Protein AF-A0A1Y4RW47-F1 (afdb_monomer)

Foldseek 3Di:
DLVLQLLVVLLVVLVVVLVVVVVVVVVVVDDDDPVNSVVVSLVSQLVQQLCCCVVVVRQHPSCVVSQKHKHFPPVCSVVCSVPVSVVSSVLVVVVVVQVVVCVVVVDGPCCVVRVIDMDGD

Solvent-accessible surface area (backbone atoms only — not comparable to full-atom values): 6619 Å² total; per-residue (Å²): 108,61,66,60,53,15,51,51,47,41,50,53,53,50,51,51,52,49,51,54,53,48,55,68,48,53,77,67,78,60,91,73,52,74,64,59,54,52,52,49,52,52,52,50,51,24,50,53,42,32,49,22,34,70,76,44,66,46,43,35,70,20,26,58,76,58,34,38,40,50,47,62,44,78,92,41,39,67,61,44,54,75,42,44,22,55,51,53,45,54,48,53,76,43,36,74,63,46,49,54,48,27,70,74,65,75,46,55,83,65,35,69,78,50,58,52,42,79,45,79,105

pLDDT: mean 84.73, std 7.58, range [57.41, 92.94]

Mean predicted aligned error: 5.53 Å

Structure (mmCIF, N/CA/C/O backbone):
data_AF-A0A1Y4RW47-F1
#
_entry.id   AF-A0A1Y4RW47-F1
#
loop_
_atom_site.group_PDB
_atom_site.id
_atom_site.type_symbol
_atom_site.label_atom_id
_atom_site.label_alt_id
_atom_site.label_comp_id
_atom_site.label_asym_id
_atom_site.label_entity_id
_atom_site.label_seq_id
_atom_site.pdbx_PDB_ins_code
_atom_site.Cartn_x
_atom_site.Cartn_y
_atom_site.Cartn_z
_atom_site.occupancy
_atom_site.B_iso_or_equiv
_atom_site.auth_seq_id
_atom_site.auth_comp_id
_atom_site.auth_asym_id
_atom_site.auth_atom_id
_atom_site.pdbx_PDB_model_num
ATOM 1 N N . MET A 1 1 ? -7.398 -8.579 11.014 1.00 80.50 1 MET A N 1
ATOM 2 C CA . MET A 1 1 ? -7.201 -9.591 9.945 1.00 80.50 1 MET A CA 1
ATOM 3 C C . MET A 1 1 ? -7.601 -9.051 8.578 1.00 80.50 1 MET A C 1
ATOM 5 O O . MET A 1 1 ? -6.734 -8.959 7.726 1.00 80.50 1 MET A O 1
ATOM 9 N N . LYS A 1 2 ? -8.848 -8.587 8.383 1.00 84.31 2 LYS A N 1
ATOM 10 C CA . LYS A 1 2 ? -9.315 -8.011 7.102 1.00 84.31 2 LYS A CA 1
ATOM 11 C C . LYS A 1 2 ? -8.378 -6.963 6.478 1.00 84.31 2 LYS A C 1
ATOM 13 O O . LYS A 1 2 ? -8.195 -6.976 5.275 1.00 84.31 2 LYS A O 1
ATOM 18 N N . ARG A 1 3 ? -7.735 -6.102 7.279 1.00 83.44 3 ARG A N 1
ATOM 19 C CA . ARG A 1 3 ? -6.760 -5.111 6.778 1.00 83.44 3 ARG A CA 1
ATOM 20 C C . ARG A 1 3 ? -5.475 -5.715 6.227 1.00 83.44 3 ARG A C 1
ATOM 22 O O . ARG A 1 3 ? -4.999 -5.245 5.204 1.00 83.44 3 ARG A O 1
ATOM 29 N N . ALA A 1 4 ? -4.931 -6.729 6.894 1.00 84.75 4 ALA A N 1
ATOM 30 C CA . ALA A 1 4 ? -3.759 -7.439 6.395 1.00 84.75 4 ALA A CA 1
ATOM 31 C C . ALA A 1 4 ? -4.101 -8.154 5.080 1.00 84.75 4 ALA A C 1
ATOM 33 O O . ALA A 1 4 ? -3.369 -8.020 4.110 1.00 84.75 4 ALA A O 1
ATOM 34 N N . ILE A 1 5 ? -5.274 -8.795 5.015 1.00 86.94 5 ILE A N 1
ATOM 35 C CA . ILE A 1 5 ? -5.793 -9.421 3.790 1.00 86.94 5 ILE A CA 1
ATOM 36 C C . ILE A 1 5 ? -5.978 -8.379 2.677 1.00 86.94 5 ILE A C 1
ATOM 38 O O . ILE A 1 5 ? -5.510 -8.589 1.569 1.00 86.94 5 ILE A O 1
ATOM 42 N N . ALA A 1 6 ? -6.592 -7.229 2.972 1.00 89.62 6 ALA A N 1
ATOM 43 C CA . ALA A 1 6 ? -6.744 -6.133 2.015 1.00 89.62 6 ALA A CA 1
ATOM 44 C C . ALA A 1 6 ? -5.392 -5.657 1.470 1.00 89.62 6 ALA A C 1
ATOM 46 O O . ALA A 1 6 ? -5.253 -5.446 0.272 1.00 89.62 6 ALA A O 1
ATOM 47 N N . CYS A 1 7 ? -4.399 -5.518 2.352 1.00 88.75 7 CYS A N 1
ATOM 48 C CA . CYS A 1 7 ? -3.044 -5.131 1.982 1.00 88.75 7 CYS A CA 1
ATOM 49 C C . CYS A 1 7 ? -2.385 -6.174 1.073 1.00 88.75 7 CYS A C 1
ATOM 51 O O . CYS A 1 7 ? -1.803 -5.793 0.071 1.00 88.75 7 CYS A O 1
ATOM 53 N N . LEU A 1 8 ? -2.520 -7.466 1.385 1.00 89.00 8 LEU A N 1
ATOM 54 C CA . LEU A 1 8 ? -2.000 -8.553 0.553 1.00 89.00 8 LEU A CA 1
ATOM 55 C C . LEU A 1 8 ? -2.668 -8.605 -0.825 1.00 89.00 8 LEU A C 1
ATOM 57 O O . LEU A 1 8 ? -1.979 -8.794 -1.820 1.00 89.00 8 LEU A O 1
ATOM 61 N N . ILE A 1 9 ? -3.987 -8.396 -0.891 1.00 92.00 9 ILE A N 1
ATOM 62 C CA . ILE A 1 9 ? -4.716 -8.317 -2.163 1.00 92.00 9 ILE A CA 1
ATOM 63 C C . ILE A 1 9 ? -4.198 -7.142 -2.998 1.00 92.00 9 ILE A C 1
ATOM 65 O O . ILE A 1 9 ? -3.890 -7.322 -4.171 1.00 92.00 9 ILE A O 1
ATOM 69 N N . ASP A 1 10 ? -4.078 -5.954 -2.396 1.00 91.12 10 ASP A N 1
ATOM 70 C CA . ASP A 1 10 ? -3.535 -4.780 -3.086 1.00 91.12 10 ASP A CA 1
ATOM 71 C C . ASP A 1 10 ? -2.111 -5.054 -3.601 1.00 91.12 10 ASP A C 1
ATOM 73 O O . ASP A 1 10 ? -1.824 -4.776 -4.761 1.00 91.12 10 ASP A O 1
ATOM 77 N N . SER A 1 11 ? -1.240 -5.646 -2.776 1.00 90.25 11 SER A N 1
ATOM 78 C CA . SER A 1 11 ? 0.127 -5.999 -3.176 1.00 90.25 11 SER A CA 1
ATOM 79 C C . SER A 1 11 ? 0.165 -7.007 -4.322 1.00 90.25 11 SER A C 1
ATOM 81 O O . SER A 1 11 ? 0.912 -6.811 -5.273 1.00 90.25 11 SER A O 1
ATOM 83 N N . ALA A 1 12 ? -0.673 -8.045 -4.286 1.00 91.44 12 ALA A N 1
ATOM 84 C CA . ALA A 1 12 ? -0.749 -9.028 -5.363 1.00 91.44 12 ALA A CA 1
ATOM 85 C C . ALA A 1 12 ? -1.204 -8.396 -6.689 1.00 91.44 12 ALA A C 1
ATOM 87 O O . ALA A 1 12 ? -0.653 -8.714 -7.743 1.00 91.44 12 ALA A O 1
ATOM 88 N N . ILE A 1 13 ? -2.175 -7.473 -6.646 1.00 92.25 13 ILE A N 1
ATOM 89 C CA . ILE A 1 13 ? -2.631 -6.721 -7.825 1.00 92.25 13 ILE A CA 1
ATOM 90 C C . ILE A 1 13 ? -1.489 -5.865 -8.380 1.00 92.25 13 ILE A C 1
ATOM 92 O O . ILE A 1 13 ? -1.203 -5.933 -9.574 1.00 92.25 13 ILE A O 1
ATOM 96 N N . ILE A 1 14 ? -0.820 -5.097 -7.516 1.00 92.94 14 ILE A N 1
ATOM 97 C CA . ILE A 1 14 ? 0.315 -4.244 -7.883 1.00 92.94 14 ILE A CA 1
ATOM 98 C C . ILE A 1 14 ? 1.417 -5.070 -8.547 1.00 92.94 14 ILE A C 1
ATOM 100 O O . ILE A 1 14 ? 1.840 -4.743 -9.653 1.00 92.94 14 ILE A O 1
ATOM 104 N N . GLU A 1 15 ? 1.850 -6.157 -7.908 1.00 91.12 15 GLU A N 1
ATOM 105 C CA . GLU A 1 15 ? 2.897 -7.023 -8.442 1.00 91.12 15 GLU A CA 1
ATOM 106 C C . GLU A 1 15 ? 2.506 -7.657 -9.775 1.00 91.12 15 GLU A C 1
ATOM 108 O O . GLU A 1 15 ? 3.339 -7.745 -10.673 1.00 91.12 15 GLU A O 1
ATOM 113 N N . THR A 1 16 ? 1.256 -8.103 -9.914 1.00 91.69 16 THR A N 1
ATOM 114 C CA . THR A 1 16 ? 0.771 -8.719 -11.156 1.00 91.69 16 THR A CA 1
ATOM 115 C C . THR A 1 16 ? 0.792 -7.708 -12.297 1.00 91.69 16 THR A C 1
ATOM 117 O O . THR A 1 16 ? 1.346 -7.993 -13.356 1.00 91.69 16 THR A O 1
ATOM 120 N N . ILE A 1 17 ? 0.258 -6.502 -12.074 1.00 91.56 17 ILE A N 1
ATOM 121 C CA . ILE A 1 17 ? 0.261 -5.425 -13.072 1.00 91.56 17 ILE A CA 1
ATOM 122 C C . ILE A 1 17 ? 1.697 -5.021 -13.419 1.00 91.56 17 ILE A C 1
ATOM 12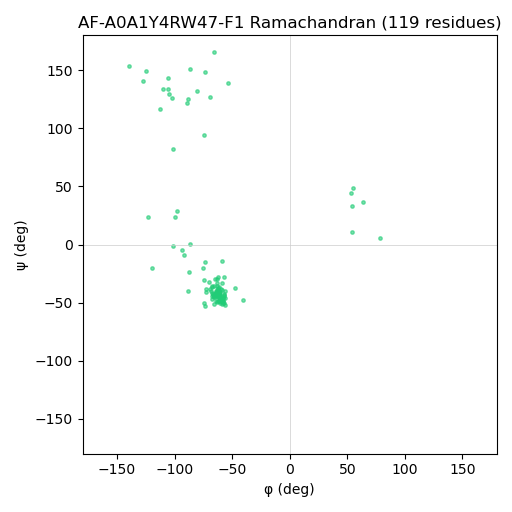4 O O . ILE A 1 17 ? 2.036 -4.908 -14.594 1.00 91.56 17 ILE A O 1
ATOM 128 N N . PHE A 1 18 ? 2.558 -4.850 -12.414 1.00 91.12 18 PHE A N 1
ATOM 129 C CA . PHE A 1 18 ? 3.956 -4.489 -12.624 1.00 91.12 18 PHE A CA 1
ATOM 130 C C . PHE A 1 18 ? 4.699 -5.550 -13.447 1.00 91.12 18 PHE A C 1
ATOM 132 O O . PHE A 1 18 ? 5.368 -5.209 -14.418 1.00 91.12 18 PHE A O 1
ATOM 139 N N . LYS A 1 19 ? 4.534 -6.839 -13.120 1.00 88.00 19 LYS A N 1
ATOM 140 C CA . LYS A 1 19 ? 5.129 -7.955 -13.875 1.00 88.00 19 LYS A CA 1
ATOM 141 C C . LYS A 1 19 ? 4.635 -7.993 -15.322 1.00 88.00 19 LYS A C 1
ATOM 143 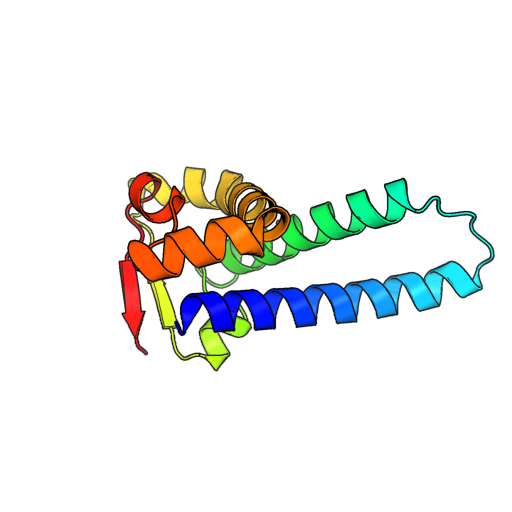O O . LYS A 1 19 ? 5.446 -8.219 -16.213 1.00 88.00 19 LYS A O 1
ATOM 148 N N . LEU A 1 20 ? 3.350 -7.726 -15.567 1.00 88.44 20 LEU A N 1
ATOM 149 C CA . LEU A 1 20 ? 2.799 -7.635 -16.923 1.00 88.44 20 LEU A CA 1
ATOM 150 C C . LEU A 1 20 ? 3.443 -6.491 -17.718 1.00 88.44 20 LEU A C 1
ATOM 152 O O . LEU A 1 20 ? 3.924 -6.723 -18.826 1.00 88.44 20 LEU A O 1
ATOM 156 N N . ILE A 1 21 ? 3.532 -5.290 -17.137 1.00 86.50 21 ILE A N 1
ATOM 157 C CA . ILE A 1 21 ? 4.189 -4.134 -17.771 1.00 86.50 21 ILE A CA 1
ATOM 158 C C . ILE A 1 21 ? 5.653 -4.458 -18.083 1.00 86.50 21 ILE A C 1
ATOM 160 O O . ILE A 1 21 ? 6.090 -4.303 -19.220 1.00 86.50 21 ILE A O 1
ATOM 164 N N . VAL A 1 22 ? 6.402 -4.958 -17.097 1.00 83.88 22 VAL A N 1
ATOM 165 C CA . VAL A 1 22 ? 7.815 -5.316 -17.269 1.00 83.88 22 VAL A CA 1
ATOM 166 C C . VAL A 1 22 ? 7.983 -6.393 -18.338 1.00 83.88 22 VAL A C 1
ATOM 168 O O . VAL A 1 22 ? 8.879 -6.269 -19.163 1.00 83.88 22 VAL A O 1
ATOM 171 N N . SER A 1 23 ? 7.116 -7.409 -18.386 1.00 80.31 23 SER A N 1
ATOM 172 C CA . SER A 1 23 ? 7.202 -8.470 -19.399 1.00 80.31 23 SER A CA 1
ATOM 173 C C . SER A 1 23 ? 7.085 -7.938 -20.832 1.00 80.31 23 SER A C 1
ATOM 175 O O . SER A 1 23 ? 7.839 -8.381 -21.694 1.00 80.31 23 SER A O 1
ATOM 177 N N . GLY A 1 24 ? 6.225 -6.940 -21.069 1.00 76.44 24 GLY A N 1
ATOM 178 C CA . GLY A 1 24 ? 6.082 -6.291 -22.377 1.00 76.44 24 GLY A CA 1
ATOM 179 C C . GLY A 1 24 ? 7.217 -5.320 -22.727 1.00 76.44 24 GLY A C 1
ATOM 180 O O . GLY A 1 24 ? 7.426 -5.010 -23.897 1.00 76.44 24 GLY A O 1
ATOM 181 N N . ILE A 1 25 ? 7.971 -4.840 -21.735 1.00 72.69 25 ILE A N 1
ATOM 182 C CA . ILE A 1 25 ? 9.143 -3.979 -21.950 1.00 72.69 25 ILE A CA 1
ATOM 183 C C . ILE A 1 25 ? 10.407 -4.828 -22.154 1.00 72.69 25 ILE A C 1
ATOM 185 O O . ILE A 1 25 ? 11.219 -4.522 -23.021 1.00 72.69 25 ILE A O 1
ATOM 189 N N . VAL A 1 26 ? 10.575 -5.921 -21.402 1.00 62.91 26 VAL A N 1
ATOM 190 C CA . VAL A 1 26 ? 11.729 -6.834 -21.516 1.00 62.91 26 VAL A CA 1
ATOM 191 C C . VAL A 1 26 ? 11.797 -7.489 -22.900 1.00 62.91 26 VAL A C 1
ATOM 193 O O . VAL A 1 26 ? 12.894 -7.728 -23.402 1.00 62.91 26 VAL A O 1
ATOM 196 N N . THR A 1 27 ? 10.662 -7.672 -23.584 1.00 58.44 27 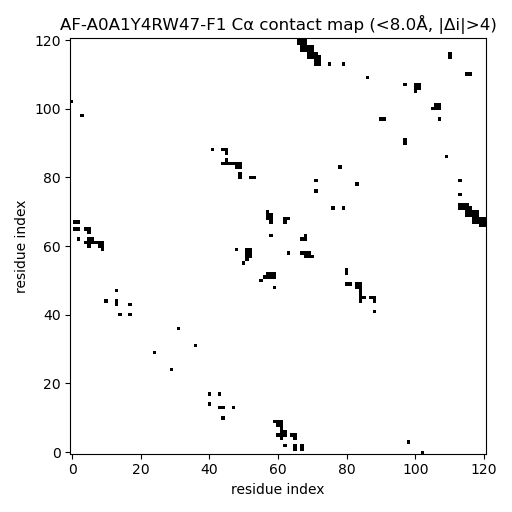THR A N 1
ATOM 197 C CA . THR A 1 27 ? 10.628 -8.059 -25.007 1.00 58.44 27 THR A CA 1
ATOM 198 C C . THR A 1 27 ? 11.348 -7.075 -25.945 1.00 58.44 27 THR A C 1
ATOM 200 O O . THR A 1 27 ? 11.655 -7.445 -27.073 1.00 58.44 27 THR A O 1
ATOM 203 N N . HIS A 1 28 ? 11.687 -5.860 -25.493 1.00 58.28 28 HIS A N 1
ATOM 204 C CA . HIS A 1 28 ? 12.437 -4.843 -26.242 1.00 58.28 28 HIS A CA 1
ATOM 205 C C . HIS A 1 28 ? 13.946 -4.752 -25.896 1.00 58.28 28 HIS A C 1
ATOM 207 O O . HIS A 1 28 ? 14.562 -3.717 -26.143 1.00 58.28 28 HIS A O 1
ATOM 213 N N . ASN A 1 29 ? 14.582 -5.815 -25.375 1.00 57.41 29 ASN A N 1
ATOM 214 C CA . ASN A 1 29 ? 16.049 -5.915 -25.178 1.00 57.41 29 ASN A CA 1
ATOM 215 C C . ASN A 1 29 ? 16.693 -4.768 -24.364 1.00 57.41 29 ASN A C 1
ATOM 217 O O . ASN A 1 29 ? 17.842 -4.388 -24.595 1.00 57.41 29 ASN A O 1
ATOM 221 N N . THR A 1 30 ? 15.983 -4.206 -23.387 1.00 60.06 30 THR A N 1
ATOM 222 C CA . THR A 1 30 ? 16.558 -3.201 -22.482 1.00 60.06 30 THR A CA 1
ATOM 223 C C . THR A 1 30 ? 17.194 -3.892 -21.268 1.00 60.06 30 THR A C 1
ATOM 225 O O . THR A 1 30 ? 16.504 -4.627 -20.555 1.00 60.06 30 THR A O 1
ATOM 228 N N . PRO A 1 31 ? 18.498 -3.696 -20.993 1.00 58.81 31 PRO A N 1
ATOM 229 C CA . PRO A 1 31 ? 19.151 -4.309 -19.843 1.00 58.81 31 PRO A CA 1
ATOM 230 C C . PRO A 1 31 ? 18.718 -3.599 -18.552 1.00 58.81 31 PRO A C 1
ATOM 232 O O . PRO A 1 31 ? 19.291 -2.587 -18.154 1.00 58.81 31 PRO A O 1
ATOM 235 N N . TYR A 1 32 ? 17.697 -4.130 -17.880 1.00 63.31 32 TYR A N 1
ATOM 236 C CA . TYR A 1 32 ? 17.316 -3.690 -16.538 1.00 63.31 32 TYR A CA 1
ATOM 237 C C . TYR A 1 32 ? 18.091 -4.485 -15.486 1.00 63.31 32 TYR A C 1
ATOM 239 O O . TYR A 1 32 ? 18.037 -5.713 -15.449 1.00 63.31 32 TYR A O 1
ATOM 247 N N . THR A 1 33 ? 18.793 -3.792 -14.590 1.00 70.25 33 THR A N 1
ATOM 248 C CA . THR A 1 33 ? 19.398 -4.429 -13.414 1.00 70.25 33 THR A CA 1
ATOM 249 C C . THR A 1 33 ? 18.313 -4.780 -12.389 1.00 70.25 33 THR A C 1
ATOM 251 O O . THR A 1 33 ? 17.316 -4.066 -12.247 1.00 70.25 33 THR A O 1
ATOM 254 N N . GLY A 1 34 ? 18.502 -5.862 -11.624 1.00 76.44 34 GLY A N 1
ATOM 255 C CA . GLY A 1 34 ? 17.537 -6.288 -10.595 1.00 76.44 34 GLY A CA 1
ATOM 256 C C . GLY A 1 34 ? 17.245 -5.214 -9.533 1.00 76.44 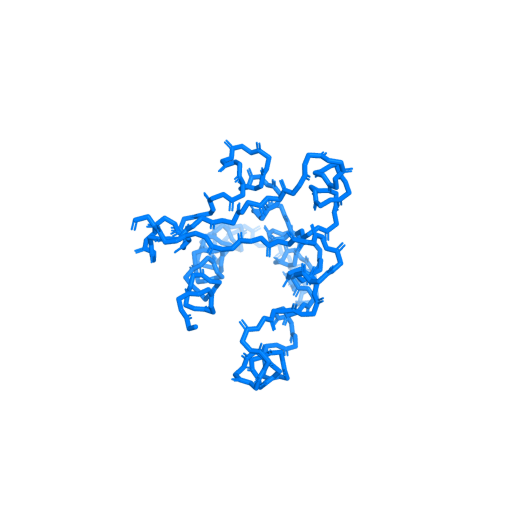34 GLY A C 1
ATOM 257 O O . GLY A 1 34 ? 16.135 -5.138 -9.003 1.00 76.44 34 GLY A O 1
ATOM 258 N N . VAL A 1 35 ? 18.209 -4.325 -9.273 1.00 80.31 35 VAL A N 1
ATOM 259 C CA . VAL A 1 35 ? 18.051 -3.178 -8.364 1.00 80.31 35 VAL A CA 1
ATOM 260 C C . VAL A 1 35 ? 17.062 -2.154 -8.922 1.00 80.31 35 VAL A C 1
ATOM 262 O O . VAL A 1 35 ? 16.158 -1.726 -8.205 1.00 80.31 35 VAL A O 1
ATOM 265 N N . LEU A 1 36 ? 17.181 -1.791 -10.204 1.00 81.56 36 LEU A N 1
ATOM 266 C CA . LEU A 1 36 ? 16.294 -0.814 -10.838 1.00 81.56 36 LEU A CA 1
ATOM 267 C C . LEU A 1 36 ? 14.844 -1.320 -10.885 1.00 81.56 36 LEU A C 1
ATOM 269 O O . LEU A 1 36 ? 13.916 -0.562 -10.599 1.00 81.56 36 LEU A O 1
ATOM 273 N N . LEU A 1 37 ? 14.650 -2.612 -11.167 1.00 83.88 37 LEU A N 1
ATOM 274 C CA . LEU A 1 37 ? 13.340 -3.272 -11.101 1.00 83.88 37 LEU A CA 1
ATOM 275 C C . LEU A 1 37 ? 12.740 -3.218 -9.691 1.00 83.88 37 LEU A C 1
ATOM 277 O O . LEU A 1 37 ? 11.563 -2.897 -9.534 1.00 83.88 37 LEU A O 1
ATOM 281 N N . SER A 1 38 ? 13.557 -3.472 -8.668 1.00 83.94 38 SER A N 1
ATOM 282 C CA . SER A 1 38 ? 13.118 -3.443 -7.269 1.00 83.94 38 SER A CA 1
ATOM 283 C C . SER A 1 38 ? 12.700 -2.035 -6.832 1.00 83.94 38 SER A C 1
ATOM 285 O O . SER A 1 38 ? 11.637 -1.862 -6.240 1.00 83.94 38 SER A O 1
ATOM 287 N N . ILE A 1 39 ? 13.489 -1.010 -7.177 1.00 86.75 39 ILE A N 1
ATOM 288 C CA . ILE A 1 39 ? 13.150 0.396 -6.904 1.00 86.75 39 ILE A CA 1
ATOM 289 C C . ILE A 1 39 ? 11.871 0.796 -7.650 1.00 86.75 39 ILE A C 1
ATOM 291 O O . ILE A 1 39 ? 10.992 1.430 -7.069 1.00 86.75 39 ILE A O 1
ATOM 295 N N . SER A 1 40 ? 11.731 0.385 -8.911 1.00 89.06 40 SER A N 1
ATOM 296 C CA . SER A 1 40 ? 10.543 0.687 -9.719 1.00 89.06 40 SER A CA 1
ATOM 297 C C . SER A 1 40 ? 9.277 0.088 -9.110 1.00 89.06 40 SER A C 1
ATOM 299 O O . SER A 1 40 ? 8.256 0.770 -9.034 1.00 89.06 40 SER A O 1
ATOM 301 N N . LEU A 1 41 ? 9.348 -1.148 -8.606 1.00 89.12 41 LEU A N 1
ATOM 302 C CA . LEU A 1 41 ? 8.234 -1.787 -7.908 1.00 89.12 41 LEU A CA 1
ATOM 303 C C . LEU A 1 41 ? 7.838 -1.014 -6.639 1.00 89.12 41 LEU A C 1
ATOM 305 O O . LEU A 1 41 ? 6.648 -0.820 -6.392 1.00 89.12 41 LEU A O 1
ATOM 309 N N . LEU A 1 42 ? 8.810 -0.524 -5.859 1.00 90.88 42 LEU A N 1
ATOM 310 C CA . LEU A 1 42 ? 8.538 0.308 -4.679 1.00 90.88 42 LEU A CA 1
ATOM 311 C C . LEU A 1 42 ? 7.825 1.612 -5.059 1.00 90.88 42 LEU A C 1
ATOM 313 O O . LEU A 1 42 ? 6.831 1.974 -4.429 1.00 90.88 42 LEU A O 1
ATOM 317 N N . VAL A 1 43 ? 8.286 2.293 -6.112 1.00 90.44 43 VAL A N 1
ATOM 318 C CA . VAL A 1 43 ? 7.637 3.510 -6.627 1.00 90.44 43 VAL A CA 1
ATOM 319 C C . VAL A 1 43 ? 6.210 3.208 -7.083 1.00 90.44 43 VAL A C 1
ATOM 321 O O . VAL A 1 43 ? 5.288 3.957 -6.760 1.00 90.44 43 VAL A O 1
ATOM 324 N N . PHE A 1 44 ? 6.003 2.083 -7.767 1.00 91.50 44 PHE A N 1
ATOM 325 C CA . PHE A 1 44 ? 4.683 1.653 -8.224 1.00 91.50 44 PHE A CA 1
ATOM 326 C C . PHE A 1 44 ? 3.731 1.372 -7.049 1.00 91.50 44 PHE A C 1
ATOM 328 O O . PHE A 1 44 ? 2.567 1.774 -7.078 1.00 91.50 44 PHE A O 1
ATOM 335 N N . HIS A 1 45 ? 4.240 0.765 -5.973 1.00 92.00 45 HIS A N 1
ATOM 336 C CA . HIS A 1 45 ? 3.505 0.572 -4.721 1.00 92.00 45 HIS A CA 1
ATOM 337 C C . HIS A 1 45 ? 3.068 1.894 -4.084 1.00 92.00 45 HIS A C 1
ATOM 339 O O . HIS A 1 45 ? 1.893 2.059 -3.738 1.00 92.00 45 HIS A O 1
ATOM 345 N N . VAL A 1 46 ? 4.001 2.840 -3.940 1.00 92.25 46 VAL A N 1
ATOM 346 C CA . VAL A 1 46 ? 3.715 4.164 -3.371 1.00 92.25 46 VAL A CA 1
ATOM 347 C C . VAL A 1 46 ? 2.679 4.891 -4.224 1.00 92.25 46 VAL A C 1
ATOM 349 O O . VAL A 1 46 ? 1.696 5.393 -3.679 1.00 92.25 46 VAL A O 1
ATOM 352 N N . GLY A 1 47 ? 2.849 4.883 -5.548 1.00 91.25 47 GLY A N 1
ATOM 353 C CA . GLY A 1 47 ? 1.929 5.506 -6.496 1.00 91.25 47 GLY A CA 1
ATOM 354 C C . GLY A 1 47 ? 0.516 4.930 -6.417 1.00 91.25 47 GLY A C 1
ATOM 355 O O . GLY A 1 47 ? -0.444 5.689 -6.302 1.00 91.25 47 GLY A O 1
ATOM 356 N N . TYR A 1 48 ? 0.367 3.601 -6.393 1.00 91.94 48 TYR A N 1
ATOM 357 C CA . TYR A 1 48 ? -0.948 2.965 -6.257 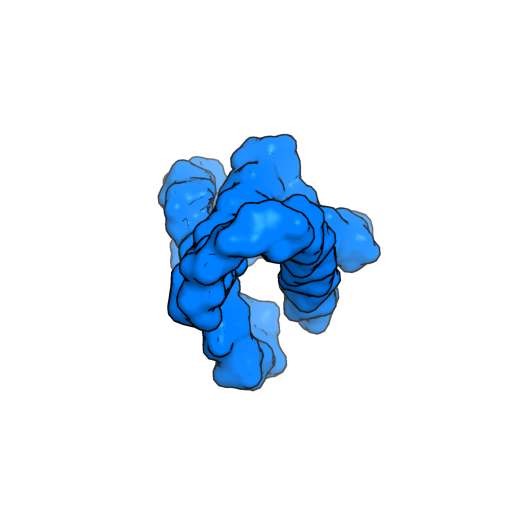1.00 91.94 48 TYR A CA 1
ATOM 358 C C . TYR A 1 48 ? -1.656 3.382 -4.963 1.00 91.94 48 TYR A C 1
ATOM 360 O O . TYR A 1 48 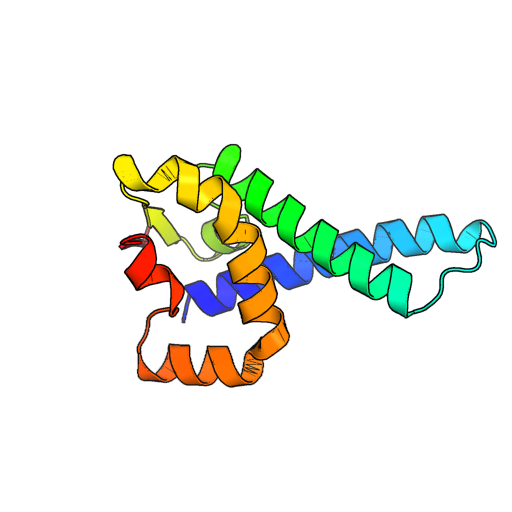? -2.833 3.746 -4.991 1.00 91.94 48 TYR A O 1
ATOM 368 N N . PHE A 1 49 ? -0.961 3.344 -3.821 1.00 90.62 49 PHE A N 1
ATOM 369 C CA . PHE A 1 49 ? -1.588 3.710 -2.551 1.00 90.62 49 PHE A CA 1
ATOM 370 C C . PHE A 1 49 ? -1.904 5.200 -2.473 1.00 90.62 49 PHE A C 1
ATOM 372 O O . PHE A 1 49 ? -2.991 5.542 -2.016 1.00 90.62 49 PHE A O 1
ATOM 379 N N . PHE A 1 50 ? -1.027 6.059 -2.992 1.00 90.25 50 PHE A N 1
ATOM 380 C CA . PHE A 1 50 ? -1.292 7.489 -3.109 1.00 90.25 50 PHE A CA 1
ATOM 381 C C . PHE A 1 50 ? -2.552 7.763 -3.939 1.00 90.25 50 PHE A C 1
ATOM 383 O O . PHE A 1 50 ? -3.456 8.458 -3.479 1.00 90.25 50 PHE A O 1
ATOM 390 N N . LEU A 1 51 ? -2.660 7.160 -5.128 1.00 89.88 51 LEU A N 1
ATOM 391 C CA . LEU A 1 51 ? -3.832 7.301 -5.994 1.00 89.88 51 LEU A CA 1
ATOM 392 C C . LEU A 1 51 ? -5.098 6.754 -5.332 1.00 89.88 51 LEU A C 1
ATOM 394 O O . LEU A 1 51 ? -6.160 7.362 -5.447 1.00 89.88 51 LEU A O 1
ATOM 398 N N . ALA A 1 52 ? -5.001 5.642 -4.604 1.00 88.00 52 ALA A N 1
ATOM 399 C CA . ALA A 1 52 ? -6.141 5.093 -3.883 1.00 88.00 52 ALA A CA 1
ATOM 400 C C . ALA A 1 52 ? -6.593 5.984 -2.719 1.00 88.00 52 ALA A C 1
ATOM 402 O O . ALA A 1 52 ? -7.793 6.098 -2.453 1.00 88.00 52 ALA A O 1
ATOM 403 N N . ASP A 1 53 ? -5.652 6.620 -2.026 1.00 87.00 53 ASP A N 1
ATOM 404 C CA . ASP A 1 53 ? -5.958 7.541 -0.940 1.00 87.00 53 ASP A CA 1
ATOM 405 C C . ASP A 1 53 ? -6.536 8.866 -1.461 1.00 87.00 53 ASP A C 1
ATOM 407 O O . ASP A 1 53 ? -7.523 9.354 -0.906 1.00 87.00 53 ASP A O 1
ATOM 411 N N . TRP A 1 54 ? -5.987 9.404 -2.553 1.00 87.12 54 TRP A N 1
ATOM 412 C CA . TRP A 1 54 ? -6.436 10.652 -3.172 1.00 87.12 54 TRP A CA 1
ATOM 413 C C . TRP A 1 54 ? -7.753 10.494 -3.947 1.00 87.12 54 TRP A C 1
ATOM 415 O O . TRP A 1 54 ? -8.699 11.240 -3.710 1.00 87.12 54 TRP A O 1
ATOM 425 N N . GLY A 1 55 ? -7.845 9.497 -4.832 1.00 86.31 55 GLY A N 1
ATOM 426 C CA . GLY A 1 55 ? -8.971 9.308 -5.753 1.00 86.31 55 GLY A CA 1
ATOM 427 C C . GLY A 1 55 ? -10.143 8.490 -5.200 1.00 86.31 55 GLY A C 1
ATOM 428 O O . GLY A 1 55 ? -11.271 8.651 -5.663 1.00 86.31 55 GLY A O 1
ATOM 429 N N . TRP A 1 56 ? -9.918 7.626 -4.202 1.00 84.62 56 TRP A N 1
ATOM 430 C CA . TRP A 1 56 ? -10.974 6.794 -3.596 1.00 84.62 56 TRP A CA 1
ATOM 431 C C . TRP A 1 56 ? -11.113 6.981 -2.086 1.00 84.62 56 TRP A C 1
ATOM 433 O O . TRP A 1 56 ? -11.625 6.089 -1.405 1.00 84.62 56 TRP A O 1
ATOM 443 N N . ASP A 1 57 ? -10.685 8.130 -1.560 1.00 80.88 57 ASP A N 1
ATOM 444 C CA . ASP A 1 57 ? -10.865 8.503 -0.152 1.00 80.88 57 ASP A CA 1
ATOM 445 C C . ASP A 1 57 ? -10.339 7.424 0.814 1.00 80.88 57 ASP A C 1
ATOM 447 O O . ASP A 1 57 ? -11.004 6.974 1.751 1.00 80.88 57 ASP A O 1
ATOM 451 N N . GLY A 1 58 ? -9.150 6.908 0.503 1.00 76.12 58 GLY A N 1
ATOM 452 C CA . GLY A 1 58 ? -8.506 5.843 1.268 1.00 76.12 58 GLY A CA 1
ATOM 453 C C . GLY A 1 58 ? -9.038 4.438 1.009 1.00 76.12 58 GLY A C 1
ATOM 454 O O . GLY A 1 58 ? -8.623 3.501 1.697 1.00 76.12 58 GLY A O 1
ATOM 455 N N . CYS A 1 59 ? -9.942 4.239 0.049 1.00 84.12 59 CYS A N 1
ATOM 456 C CA . CYS A 1 59 ? -10.585 2.956 -0.223 1.00 84.12 59 CYS A CA 1
ATOM 457 C C . CYS A 1 59 ? -9.962 2.236 -1.433 1.00 84.12 59 CYS A C 1
ATOM 459 O O . CYS A 1 59 ? -10.484 2.277 -2.548 1.00 84.12 59 CYS A O 1
ATOM 461 N N . SER A 1 60 ? -8.846 1.541 -1.194 1.00 88.06 60 SER A N 1
ATOM 462 C CA . SER A 1 60 ? -8.185 0.680 -2.185 1.00 88.06 60 SER A CA 1
ATOM 463 C C . SER A 1 60 ? -9.034 -0.536 -2.585 1.00 88.06 60 SER A C 1
ATOM 465 O O . SER A 1 60 ? -10.007 -0.891 -1.911 1.00 88.06 60 SER A O 1
ATOM 467 N N . ILE A 1 61 ? -8.655 -1.209 -3.676 1.00 88.56 61 ILE A N 1
ATOM 468 C CA . ILE A 1 61 ? -9.372 -2.380 -4.204 1.00 88.56 61 ILE A CA 1
ATOM 469 C C . ILE A 1 61 ? -9.466 -3.490 -3.148 1.00 88.56 61 ILE A C 1
ATOM 471 O O . ILE A 1 61 ? -10.555 -4.004 -2.884 1.00 88.56 61 ILE A O 1
ATOM 475 N N . GLY A 1 62 ? -8.367 -3.804 -2.459 1.00 88.75 62 GLY A N 1
ATOM 476 C CA . GLY A 1 62 ? -8.365 -4.794 -1.383 1.00 88.75 62 GLY A CA 1
ATOM 477 C C . GLY A 1 62 ? -9.287 -4.414 -0.219 1.00 88.75 62 GLY A C 1
ATOM 478 O O . GLY A 1 62 ? -9.959 -5.273 0.363 1.00 88.75 62 GLY A O 1
ATOM 479 N N . LYS A 1 63 ? -9.386 -3.120 0.115 1.00 89.56 63 LYS A N 1
ATOM 480 C CA . LYS A 1 63 ? -10.313 -2.630 1.152 1.00 89.56 63 LYS A CA 1
ATOM 481 C C . LYS A 1 63 ? -11.774 -2.779 0.713 1.00 89.56 63 LYS A C 1
ATOM 483 O O . LYS A 1 63 ? -12.596 -3.231 1.512 1.00 89.56 63 LYS A O 1
ATOM 488 N N . LYS A 1 64 ? -12.085 -2.502 -0.560 1.00 89.19 64 LYS A N 1
ATOM 489 C CA . LYS A 1 64 ? -13.417 -2.741 -1.146 1.00 89.19 64 LYS A CA 1
ATOM 490 C C . LYS A 1 64 ? -13.800 -4.223 -1.077 1.00 89.19 64 LYS A C 1
ATOM 492 O O . LYS A 1 64 ? -14.869 -4.542 -0.562 1.00 89.19 64 LYS A O 1
ATOM 497 N N . LEU A 1 65 ? -12.908 -5.124 -1.493 1.00 90.06 65 LEU A N 1
ATOM 498 C CA . LEU A 1 65 ? -13.147 -6.576 -1.479 1.00 90.06 65 LEU A CA 1
ATOM 499 C C . LEU A 1 65 ? -13.345 -7.136 -0.063 1.00 90.06 65 LEU A C 1
ATOM 501 O O . LEU A 1 65 ? -14.181 -8.006 0.162 1.00 90.06 65 LEU A O 1
ATOM 505 N N . THR A 1 66 ? -12.624 -6.598 0.921 1.00 88.69 66 THR A N 1
ATOM 5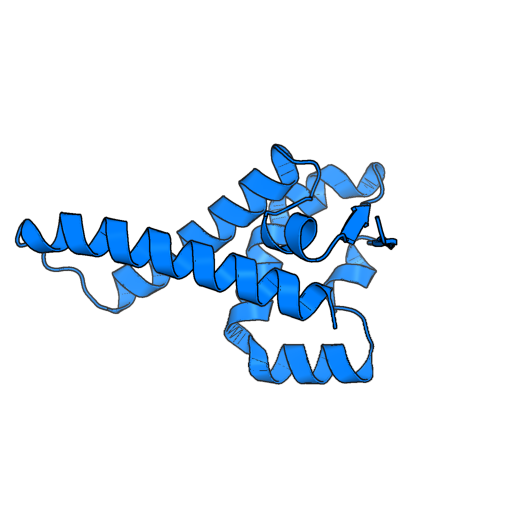06 C CA . THR A 1 66 ? -12.752 -7.017 2.329 1.00 88.69 66 THR A CA 1
ATOM 507 C C . THR A 1 66 ? -13.858 -6.285 3.101 1.00 88.69 66 THR A C 1
ATOM 509 O O . THR A 1 66 ? -14.081 -6.585 4.284 1.00 88.69 66 THR A O 1
ATOM 512 N N . ARG A 1 67 ? -14.583 -5.372 2.436 1.00 88.06 67 ARG A N 1
ATOM 513 C CA . ARG A 1 67 ? -15.663 -4.536 2.987 1.00 88.06 67 ARG A CA 1
ATOM 514 C C . ARG A 1 67 ? -15.228 -3.729 4.210 1.00 88.06 67 ARG A C 1
ATOM 516 O O . ARG A 1 67 ? -15.869 -3.739 5.262 1.00 88.06 67 ARG A O 1
ATOM 523 N N . ILE A 1 68 ? -14.088 -3.057 4.094 1.00 88.19 68 ILE A N 1
ATOM 524 C CA . ILE A 1 68 ? -13.587 -2.144 5.123 1.00 88.19 68 ILE A CA 1
ATOM 525 C C . ILE A 1 68 ? -13.322 -0.770 4.522 1.00 88.19 68 ILE A C 1
ATOM 527 O O . ILE A 1 68 ? -12.930 -0.648 3.365 1.00 88.19 68 ILE A O 1
ATOM 531 N N . ARG A 1 69 ? -13.478 0.270 5.335 1.00 85.44 69 ARG A N 1
ATOM 532 C CA . ARG A 1 69 ? -13.075 1.636 5.006 1.00 85.44 69 ARG A CA 1
ATOM 533 C C . ARG A 1 69 ? -12.199 2.175 6.124 1.00 85.44 69 ARG A C 1
ATOM 535 O O . ARG A 1 69 ? -12.444 1.899 7.295 1.00 85.44 69 ARG A O 1
ATOM 542 N N . THR A 1 70 ? -11.167 2.920 5.759 1.00 85.19 70 THR A N 1
ATOM 543 C CA . THR A 1 70 ? -10.344 3.671 6.710 1.00 85.19 70 THR A CA 1
ATOM 544 C C . THR A 1 70 ? -10.760 5.126 6.657 1.00 85.19 70 THR A C 1
ATOM 546 O O . THR A 1 70 ? -10.775 5.699 5.573 1.00 85.19 70 THR A O 1
ATOM 549 N N . ILE A 1 71 ? -11.100 5.700 7.803 1.00 85.50 71 ILE A N 1
ATOM 550 C CA . ILE A 1 71 ? -11.435 7.113 7.937 1.00 85.50 71 ILE A CA 1
ATOM 551 C C . ILE A 1 71 ? -10.244 7.797 8.595 1.00 85.50 71 ILE A C 1
ATOM 553 O O . ILE A 1 71 ? -9.733 7.330 9.618 1.00 85.50 71 ILE A O 1
ATOM 557 N N . VAL A 1 72 ? -9.800 8.884 7.973 1.00 87.12 72 VAL A N 1
ATOM 558 C CA . VAL A 1 72 ? -8.705 9.722 8.454 1.00 87.12 72 VAL A CA 1
ATOM 559 C C . VAL A 1 72 ? -9.298 11.059 8.903 1.00 87.12 72 VAL A C 1
ATOM 561 O O . VAL A 1 72 ? -10.121 11.615 8.171 1.00 87.12 72 VAL A O 1
ATOM 564 N N . PRO A 1 73 ? -8.914 11.576 10.080 1.00 87.19 73 PRO A N 1
ATOM 565 C CA . PRO A 1 73 ? -9.291 12.908 10.530 1.00 87.19 73 PRO A CA 1
ATOM 566 C C . PRO A 1 73 ? -8.927 13.993 9.496 1.00 87.19 73 PRO A C 1
ATOM 568 O O . PRO A 1 73 ? -7.852 13.922 8.887 1.00 87.19 73 PRO A O 1
ATOM 571 N N . PRO A 1 74 ? -9.797 14.995 9.269 1.00 86.44 74 PRO A N 1
ATOM 572 C CA . PRO A 1 74 ? -9.594 16.001 8.227 1.00 86.44 74 PRO A CA 1
ATOM 573 C C . PRO A 1 74 ? -8.341 16.859 8.455 1.00 86.44 74 PRO A C 1
ATOM 575 O O . PRO A 1 74 ? -7.658 17.195 7.491 1.00 86.44 74 PRO A O 1
ATOM 578 N N . ASP A 1 75 ? -7.986 17.128 9.711 1.00 89.31 75 ASP A N 1
ATOM 579 C CA . ASP A 1 75 ? -6.779 17.856 10.124 1.00 89.31 75 ASP A CA 1
ATOM 580 C C . ASP A 1 75 ? -5.480 17.132 9.734 1.00 89.31 75 ASP A C 1
ATOM 582 O O . ASP A 1 75 ? -4.471 17.768 9.438 1.00 89.31 75 ASP A O 1
ATOM 586 N N . LYS A 1 76 ? -5.508 15.795 9.661 1.00 87.12 76 LYS A N 1
ATOM 587 C CA . LYS A 1 76 ? -4.342 14.966 9.307 1.00 87.12 76 LYS A CA 1
ATOM 588 C C . LYS A 1 76 ? -4.350 14.467 7.868 1.00 87.12 76 LYS A C 1
ATOM 590 O O . LYS A 1 76 ? -3.402 13.795 7.455 1.00 87.12 76 LYS A O 1
ATOM 595 N N . ARG A 1 77 ? -5.386 14.786 7.088 1.00 86.06 77 ARG A N 1
ATOM 596 C CA . ARG A 1 77 ? -5.598 14.226 5.747 1.00 86.06 77 ARG A CA 1
ATOM 597 C C . ARG A 1 77 ? -4.461 14.547 4.779 1.00 86.06 77 ARG A C 1
ATOM 599 O O . ARG A 1 77 ? -4.005 13.649 4.081 1.00 86.06 77 ARG A O 1
ATOM 606 N N . ASN A 1 78 ? -3.973 15.786 4.761 1.00 87.38 78 ASN A N 1
ATOM 607 C CA . ASN A 1 78 ? -2.903 16.192 3.840 1.00 87.38 78 ASN A CA 1
ATOM 608 C C . ASN A 1 78 ? -1.584 15.473 4.147 1.00 87.38 78 ASN A C 1
ATOM 610 O O . ASN A 1 78 ? -0.942 14.939 3.244 1.00 87.38 78 ASN A O 1
ATOM 614 N N . LEU A 1 79 ? -1.220 15.388 5.431 1.00 88.19 79 LEU A N 1
ATOM 615 C CA . LEU A 1 79 ? -0.032 14.653 5.859 1.00 88.19 79 LEU A CA 1
ATOM 616 C C . LEU A 1 79 ? -0.173 13.159 5.548 1.00 88.19 79 LEU A C 1
ATOM 618 O O . LEU A 1 79 ? 0.765 12.555 5.031 1.00 88.19 79 LEU A O 1
ATOM 622 N N . TYR A 1 80 ? -1.346 12.577 5.813 1.00 88.75 80 TYR A N 1
ATOM 623 C CA . TYR A 1 80 ? -1.654 11.191 5.467 1.00 88.75 80 TYR A CA 1
ATOM 624 C C . TYR A 1 80 ? -1.484 10.945 3.964 1.00 88.75 80 TYR A C 1
ATOM 626 O O . TYR A 1 80 ? -0.743 10.041 3.597 1.00 88.75 80 TYR A O 1
ATOM 634 N N . LEU A 1 81 ? -2.072 11.772 3.095 1.00 87.56 81 LEU A N 1
ATOM 635 C CA . LEU A 1 81 ? -1.938 11.629 1.641 1.00 87.56 81 LEU A CA 1
ATOM 636 C C . LEU A 1 81 ? -0.473 11.668 1.192 1.00 87.56 81 LEU A C 1
ATOM 638 O O . LEU A 1 81 ? -0.063 10.837 0.390 1.00 87.56 81 LEU A O 1
ATOM 642 N N . ALA A 1 82 ? 0.331 12.576 1.747 1.00 86.19 82 ALA A N 1
ATOM 643 C CA . ALA A 1 82 ? 1.734 12.722 1.364 1.00 86.19 82 ALA A CA 1
ATOM 644 C C . ALA A 1 82 ? 2.628 11.553 1.816 1.00 86.19 82 ALA A C 1
ATOM 646 O O . ALA A 1 82 ? 3.607 11.229 1.149 1.00 86.19 82 ALA A O 1
ATOM 647 N N . THR A 1 83 ? 2.328 10.929 2.959 1.00 89.50 83 THR A N 1
ATOM 648 C CA . THR A 1 83 ? 3.284 10.032 3.641 1.00 89.50 83 THR A CA 1
ATOM 649 C C . THR A 1 83 ? 2.796 8.594 3.812 1.00 89.50 83 THR A C 1
ATOM 651 O O . THR A 1 83 ? 3.614 7.684 3.969 1.00 89.50 83 THR A O 1
ATOM 654 N N . HIS A 1 84 ? 1.487 8.342 3.739 1.00 89.81 84 HIS A N 1
ATOM 655 C CA . HIS A 1 84 ? 0.915 7.021 3.994 1.00 89.81 84 HIS A CA 1
ATOM 656 C C . HIS A 1 84 ? 1.356 5.979 2.963 1.00 89.81 84 HIS A C 1
ATOM 658 O O . HIS A 1 84 ? 1.706 4.869 3.361 1.00 89.81 84 HIS A O 1
ATOM 664 N N . GLY A 1 85 ? 1.393 6.319 1.668 1.00 87.56 85 GLY A N 1
ATOM 665 C CA . GLY A 1 85 ? 1.851 5.396 0.621 1.00 87.56 85 GLY A CA 1
ATOM 666 C C . GLY A 1 85 ? 3.275 4.893 0.877 1.00 87.56 85 GLY A C 1
ATOM 667 O O . GLY A 1 85 ? 3.533 3.687 0.831 1.00 87.56 85 GLY A O 1
ATOM 668 N N . THR A 1 86 ? 4.175 5.802 1.254 1.00 89.88 86 THR A N 1
ATOM 669 C CA . THR A 1 86 ? 5.568 5.492 1.602 1.00 89.88 86 THR A CA 1
ATOM 670 C C . THR A 1 86 ? 5.657 4.641 2.860 1.00 89.88 86 THR A C 1
ATOM 672 O O . THR A 1 86 ? 6.263 3.572 2.828 1.00 89.88 86 THR A O 1
ATOM 675 N N . LEU A 1 87 ? 5.005 5.054 3.953 1.00 89.62 87 LEU A N 1
ATOM 676 C CA . LEU A 1 87 ? 5.008 4.281 5.196 1.00 89.62 87 LEU A CA 1
ATOM 677 C C . LEU A 1 87 ? 4.460 2.879 4.966 1.00 89.62 87 LEU A C 1
ATOM 679 O O . LEU A 1 87 ? 5.094 1.903 5.349 1.00 89.62 87 LEU A O 1
ATOM 683 N N . LYS A 1 88 ? 3.314 2.756 4.296 1.00 87.88 88 LYS A N 1
ATOM 684 C CA . LYS A 1 88 ? 2.695 1.463 4.007 1.00 87.88 88 LYS A CA 1
ATOM 685 C C . LYS A 1 88 ? 3.626 0.558 3.203 1.00 87.88 88 LYS A C 1
ATOM 687 O O . LYS A 1 88 ? 3.705 -0.629 3.503 1.00 87.88 88 LYS A O 1
ATOM 692 N N . THR A 1 89 ? 4.358 1.117 2.243 1.00 88.44 89 THR A N 1
ATOM 693 C CA . THR A 1 89 ? 5.355 0.380 1.456 1.00 88.44 89 THR A CA 1
ATOM 694 C C . THR A 1 89 ? 6.534 -0.072 2.322 1.00 88.44 89 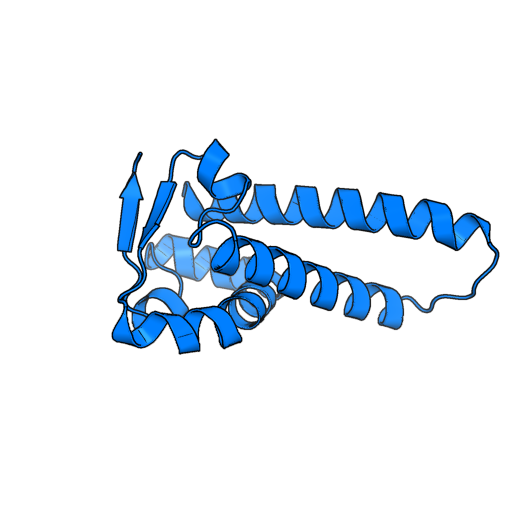THR A C 1
ATOM 696 O O . THR A 1 89 ? 6.914 -1.237 2.261 1.00 88.44 89 TH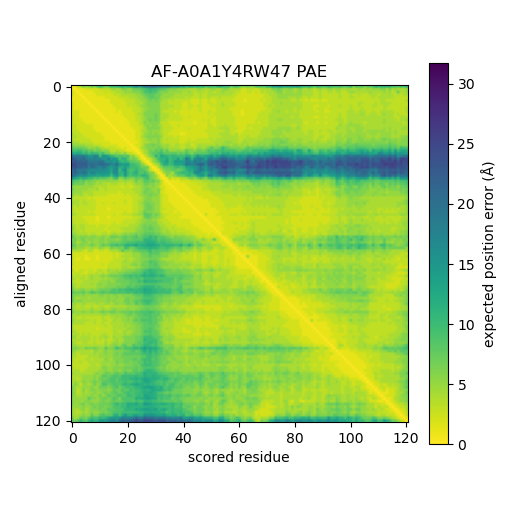R A O 1
ATOM 699 N N . ILE A 1 90 ? 7.047 0.787 3.210 1.00 88.38 90 ILE A N 1
ATOM 700 C CA . ILE A 1 90 ? 8.094 0.419 4.182 1.00 88.38 90 ILE A CA 1
ATOM 701 C C . ILE A 1 90 ? 7.604 -0.705 5.106 1.00 88.38 90 ILE A C 1
ATOM 703 O O . ILE A 1 90 ? 8.279 -1.717 5.271 1.00 88.38 90 ILE A O 1
ATOM 707 N N . PHE A 1 91 ? 6.405 -0.579 5.682 1.00 87.12 91 PHE A N 1
ATOM 708 C CA . PHE A 1 91 ? 5.846 -1.611 6.560 1.00 87.12 91 PHE A CA 1
ATOM 709 C C . PHE A 1 91 ? 5.576 -2.928 5.815 1.00 87.12 91 PHE A C 1
ATOM 711 O O . PHE A 1 91 ? 5.656 -3.998 6.421 1.00 87.12 91 PHE A O 1
ATOM 718 N N . LEU A 1 92 ? 5.282 -2.873 4.516 1.00 85.75 92 LEU A N 1
ATOM 719 C CA . LEU A 1 92 ? 5.165 -4.059 3.675 1.00 85.75 92 LEU A CA 1
ATOM 720 C C . LEU A 1 92 ? 6.534 -4.692 3.383 1.00 85.75 92 LEU A C 1
ATOM 722 O O . LEU A 1 92 ? 6.638 -5.911 3.411 1.00 85.75 92 LEU A O 1
ATOM 726 N N . ALA A 1 93 ? 7.590 -3.905 3.173 1.00 85.56 93 ALA A N 1
ATOM 727 C CA . ALA A 1 93 ? 8.942 -4.442 2.989 1.00 85.56 93 ALA A CA 1
ATOM 728 C C . ALA A 1 93 ? 9.401 -5.267 4.207 1.00 85.56 93 ALA A C 1
ATOM 730 O O . ALA A 1 93 ? 10.064 -6.289 4.061 1.00 85.56 93 ALA A O 1
ATOM 731 N N . PHE A 1 94 ? 8.961 -4.881 5.409 1.00 86.38 94 PHE A N 1
ATOM 732 C CA . PHE A 1 94 ? 9.184 -5.626 6.654 1.00 86.38 94 PHE A CA 1
ATOM 733 C C . PHE A 1 94 ? 7.991 -6.509 7.061 1.00 86.38 94 PHE A C 1
ATOM 735 O O . PHE A 1 94 ? 7.786 -6.759 8.251 1.00 86.38 94 PHE A O 1
ATOM 742 N N . PHE A 1 95 ? 7.203 -6.998 6.093 1.00 83.19 95 PHE A N 1
ATOM 743 C CA . PHE A 1 95 ? 5.958 -7.748 6.313 1.00 83.19 95 PHE A CA 1
ATOM 744 C C . PHE A 1 95 ? 5.976 -8.773 7.460 1.00 83.19 95 PHE A C 1
ATOM 746 O O . PHE A 1 95 ? 5.043 -8.740 8.261 1.00 83.19 95 PHE A O 1
ATOM 753 N N . PRO A 1 96 ? 6.975 -9.670 7.612 1.00 84.06 96 PRO A N 1
ATOM 754 C CA . PRO A 1 96 ? 6.940 -10.644 8.705 1.00 84.06 96 PRO A CA 1
ATOM 755 C C . PRO A 1 96 ? 6.939 -9.969 10.084 1.00 84.06 96 PRO A C 1
ATOM 757 O O . PRO A 1 96 ? 6.137 -10.319 10.949 1.00 84.06 96 PRO A O 1
ATOM 760 N N . ILE A 1 97 ? 7.763 -8.937 10.269 1.00 87.81 97 ILE A N 1
ATOM 761 C CA . ILE A 1 97 ? 7.857 -8.183 11.527 1.00 87.81 97 ILE A CA 1
ATOM 762 C C . ILE A 1 97 ? 6.563 -7.397 11.765 1.00 87.81 97 ILE A C 1
ATOM 764 O O . ILE A 1 97 ? 6.000 -7.392 12.864 1.00 87.81 97 ILE A O 1
ATOM 768 N N . THR A 1 98 ? 6.056 -6.741 10.725 1.00 86.19 98 THR A N 1
ATOM 769 C CA . THR A 1 98 ? 4.892 -5.856 10.833 1.00 86.19 98 THR A CA 1
ATOM 770 C C . THR A 1 98 ? 3.591 -6.636 10.985 1.00 86.19 98 THR A C 1
ATOM 772 O O . THR A 1 98 ? 2.689 -6.188 11.695 1.00 86.19 98 THR A O 1
ATOM 775 N N . MET A 1 99 ? 3.513 -7.842 10.420 1.00 85.50 99 MET A N 1
ATOM 776 C CA . MET A 1 99 ? 2.430 -8.793 10.644 1.00 85.50 99 MET A CA 1
ATOM 777 C C . MET A 1 99 ? 2.418 -9.284 12.093 1.00 85.50 99 MET A C 1
ATOM 779 O O . MET A 1 99 ? 1.355 -9.268 12.711 1.00 85.50 99 MET A O 1
ATOM 783 N N . ILE A 1 100 ? 3.569 -9.650 12.673 1.00 88.50 100 ILE A N 1
ATOM 784 C CA . ILE A 1 100 ? 3.653 -10.026 14.097 1.00 88.50 100 ILE A CA 1
ATOM 785 C C . ILE A 1 100 ? 3.155 -8.870 14.974 1.00 88.50 100 ILE A C 1
ATOM 787 O O . ILE A 1 100 ? 2.267 -9.062 15.810 1.00 88.50 100 ILE A O 1
ATOM 791 N N . TYR A 1 101 ? 3.642 -7.649 14.726 1.00 87.56 101 TYR A N 1
ATOM 792 C CA . TYR A 1 101 ? 3.169 -6.456 15.433 1.00 87.56 101 TYR A CA 1
ATOM 793 C C . TYR A 1 101 ? 1.649 -6.284 15.301 1.00 87.56 101 TYR A C 1
ATOM 795 O O . TYR A 1 101 ? 0.952 -6.054 16.292 1.00 87.56 101 TYR A O 1
ATOM 803 N N . TYR A 1 102 ? 1.113 -6.434 14.089 1.00 86.50 102 TYR A N 1
ATOM 804 C CA . TYR A 1 102 ? -0.315 -6.307 13.816 1.00 86.50 102 TYR A CA 1
ATOM 805 C C . TYR A 1 102 ? -1.149 -7.405 14.494 1.00 86.50 102 TYR A C 1
ATOM 807 O O . TYR A 1 102 ? -2.254 -7.131 14.964 1.00 86.50 102 TYR A O 1
ATOM 815 N N . ILE A 1 103 ? -0.649 -8.639 14.592 1.00 86.75 103 ILE A N 1
ATOM 816 C CA . ILE A 1 103 ? -1.335 -9.736 15.288 1.00 86.75 103 ILE A CA 1
ATOM 817 C C . ILE A 1 103 ? -1.472 -9.417 16.780 1.00 86.75 103 ILE A C 1
ATOM 819 O O . ILE A 1 103 ? -2.562 -9.623 17.326 1.00 86.75 103 ILE A O 1
ATOM 823 N N . ILE A 1 104 ? -0.417 -8.867 17.392 1.00 87.44 104 ILE A N 1
ATOM 824 C CA . ILE A 1 104 ? -0.363 -8.511 18.817 1.00 87.44 104 ILE A CA 1
ATOM 825 C C . ILE A 1 104 ? -1.202 -7.262 19.108 1.00 87.44 104 ILE A C 1
ATOM 827 O O . ILE A 1 104 ? -2.057 -7.270 19.988 1.00 87.44 104 ILE A O 1
ATOM 831 N N . LYS A 1 105 ? -0.973 -6.167 18.374 1.00 85.50 105 LYS A N 1
ATOM 832 C CA . LYS A 1 105 ? -1.565 -4.852 18.675 1.00 85.50 105 LYS A CA 1
ATOM 833 C C . LYS A 1 105 ? -2.890 -4.588 17.957 1.00 85.50 105 LYS A C 1
ATOM 835 O O . LYS A 1 105 ? -3.530 -3.581 18.241 1.00 85.50 105 LYS A O 1
ATOM 840 N N . LYS A 1 106 ? -3.292 -5.445 17.007 1.00 81.94 106 LYS A N 1
ATOM 841 C CA . LYS A 1 106 ? -4.477 -5.300 16.125 1.00 81.94 106 LYS A CA 1
ATOM 842 C C . LYS A 1 106 ? -4.546 -3.982 15.334 1.00 81.94 106 LYS A C 1
ATOM 844 O O . LYS A 1 106 ? -5.558 -3.706 14.687 1.00 81.94 106 LYS A O 1
ATOM 849 N N . ARG A 1 107 ? -3.460 -3.209 15.326 1.00 80.69 107 ARG A N 1
ATOM 850 C CA . ARG A 1 107 ? -3.284 -1.919 14.650 1.00 80.69 107 ARG A CA 1
ATOM 851 C C . ARG A 1 107 ? -1.894 -1.856 14.033 1.00 80.69 107 ARG A C 1
ATOM 853 O O . ARG A 1 107 ? -0.986 -2.536 14.507 1.00 80.69 107 ARG A O 1
ATOM 860 N N . LEU A 1 108 ? -1.738 -1.062 12.984 1.00 83.25 108 LEU A N 1
ATOM 861 C CA . LEU A 1 108 ? -0.430 -0.760 12.411 1.00 83.25 108 LEU A CA 1
ATOM 862 C C . LEU A 1 108 ? 0.194 0.430 13.155 1.00 83.25 108 LEU A C 1
ATOM 864 O O . LEU A 1 108 ? -0.550 1.273 13.663 1.00 83.25 108 LEU A O 1
ATOM 868 N N . PRO A 1 109 ? 1.533 0.527 13.242 1.00 80.25 109 PRO A N 1
ATOM 869 C CA . PRO A 1 109 ? 2.195 1.586 14.010 1.00 80.25 109 PRO A CA 1
ATOM 870 C C . PRO A 1 109 ? 1.775 2.995 13.578 1.00 80.25 109 PRO A C 1
ATOM 872 O O . PRO A 1 109 ? 1.501 3.853 14.414 1.00 80.25 109 PRO A O 1
ATOM 875 N N . TYR A 1 110 ? 1.624 3.196 12.270 1.00 81.19 110 TYR A N 1
ATOM 876 C CA . TYR A 1 110 ? 1.224 4.473 11.692 1.00 81.19 110 TYR A CA 1
ATOM 877 C C . TYR A 1 110 ? -0.261 4.816 11.899 1.00 81.19 110 TYR A C 1
ATOM 879 O O . TYR A 1 110 ? -0.640 5.975 11.760 1.00 81.19 110 TYR A O 1
ATOM 887 N N . ASP A 1 111 ? -1.117 3.860 12.282 1.00 82.62 111 ASP A N 1
ATOM 888 C CA . ASP A 1 111 ? -2.535 4.149 12.549 1.00 82.62 111 ASP A CA 1
ATOM 889 C C . ASP A 1 111 ? -2.699 5.132 13.708 1.00 82.62 111 ASP A C 1
ATOM 891 O O . ASP A 1 111 ? -3.567 6.002 13.669 1.00 82.62 111 ASP A O 1
ATOM 895 N N . ALA A 1 112 ? -1.849 5.000 14.731 1.00 81.69 112 ALA A N 1
ATOM 896 C CA . ALA A 1 112 ? -1.851 5.885 15.888 1.00 81.69 112 ALA A CA 1
ATOM 897 C C . ALA A 1 112 ? -1.414 7.308 15.512 1.00 81.69 112 ALA A C 1
ATOM 899 O O . ALA A 1 112 ? -1.957 8.276 16.037 1.00 81.69 112 ALA A O 1
ATOM 900 N N . TRP A 1 113 ? -0.475 7.443 14.571 1.00 84.31 113 TRP A N 1
ATOM 901 C CA . TRP A 1 113 ? 0.043 8.741 14.136 1.00 84.31 113 TRP A CA 1
ATOM 902 C C . TRP A 1 113 ? -1.030 9.564 13.420 1.00 84.31 113 TRP A C 1
ATOM 904 O O . TRP A 1 113 ? -1.206 10.751 13.711 1.00 84.31 113 TRP A O 1
ATOM 914 N N . TYR A 1 114 ? -1.814 8.914 12.555 1.00 83.81 114 TYR A N 1
ATOM 915 C CA . TYR A 1 114 ? -2.879 9.574 11.797 1.00 83.81 114 TYR A CA 1
ATOM 916 C C . TYR A 1 114 ? -4.260 9.499 12.453 1.00 83.81 114 TYR A C 1
ATOM 918 O O . TYR A 1 114 ? -5.189 10.099 11.934 1.00 83.81 114 TYR A O 1
ATOM 926 N N . GLY A 1 115 ? -4.425 8.794 13.575 1.00 82.81 115 GLY A N 1
ATOM 927 C CA . GLY A 1 115 ? -5.739 8.622 14.208 1.00 82.81 115 GLY A CA 1
ATOM 928 C C . GLY A 1 115 ? -6.729 7.848 13.328 1.00 82.81 115 GLY A C 1
ATOM 929 O O . GLY A 1 115 ? -7.912 8.177 13.284 1.00 82.81 115 GLY A O 1
ATOM 930 N N . ILE A 1 116 ? -6.243 6.847 12.587 1.00 85.44 116 ILE A N 1
ATOM 931 C CA . ILE A 1 116 ? -7.049 6.114 11.601 1.00 85.44 116 ILE A CA 1
ATOM 932 C C . ILE A 1 116 ? -8.091 5.258 12.312 1.00 85.44 116 ILE A C 1
ATOM 934 O O . ILE A 1 116 ? -7.756 4.395 13.127 1.00 85.44 116 ILE A O 1
ATOM 938 N N . THR A 1 117 ? -9.350 5.416 11.917 1.00 84.38 117 THR A N 1
ATOM 939 C CA . THR A 1 117 ? -10.434 4.529 12.344 1.00 84.38 117 THR A CA 1
ATOM 940 C C . THR A 1 117 ? -10.840 3.603 11.204 1.00 84.38 117 THR A C 1
ATOM 942 O O . THR A 1 117 ? -10.799 3.960 10.026 1.00 84.38 117 THR A O 1
ATOM 945 N N . VAL A 1 118 ? -11.180 2.359 11.540 1.00 83.75 118 VAL A N 1
ATOM 946 C CA . VAL A 1 118 ? -11.538 1.329 10.559 1.00 83.75 118 VAL A CA 1
ATOM 947 C C . VAL A 1 118 ? -13.005 0.995 10.740 1.00 83.75 118 VAL A C 1
ATOM 949 O O . VAL A 1 118 ? -13.392 0.453 11.772 1.00 83.75 118 VAL A O 1
ATOM 952 N N . VAL A 1 119 ? -13.805 1.268 9.718 1.00 84.38 119 VAL A N 1
ATOM 953 C CA . VAL A 1 119 ? -15.240 0.988 9.714 1.00 84.38 119 VAL A CA 1
ATOM 954 C C . VAL A 1 119 ? -15.501 -0.216 8.815 1.00 84.38 119 VAL A C 1
ATOM 956 O O . VAL A 1 119 ? -14.946 -0.319 7.717 1.00 84.38 119 VAL A O 1
ATOM 959 N N . LYS A 1 120 ? -16.309 -1.166 9.294 1.00 79.44 120 LYS A N 1
ATOM 960 C CA . LYS A 1 120 ? -16.817 -2.263 8.460 1.00 79.44 120 LYS A CA 1
ATOM 961 C C . LYS A 1 120 ? -17.999 -1.731 7.657 1.00 79.44 120 LYS A C 1
ATOM 963 O O . LYS A 1 120 ? -18.859 -1.071 8.230 1.00 79.44 120 LYS A O 1
ATOM 968 N N . LYS A 1 121 ? -17.996 -2.002 6.358 1.00 65.94 121 LYS A N 1
ATOM 969 C CA . LYS A 1 121 ? -19.105 -1.678 5.464 1.00 65.94 121 LYS A CA 1
ATOM 970 C C . LYS A 1 121 ? -19.967 -2.912 5.227 1.00 65.94 121 LYS A C 1
ATOM 972 O O . LYS A 1 121 ? -19.415 -4.037 5.309 1.00 65.94 121 LYS A O 1
#

Sequence (121 aa):
MKRAIACLIDSAIIETIFKLIVSGIVTHNTPYTGVLLSISLLVFHVGYFFLADWGWDGCSIGKKLTRIRTIVPPDKRNLYLATHGTLKTIFLAFFPITMIYYIIKKRLPYDAWYGITVVKK

Radius of gyration: 15.4 Å; Cα contacts (8 Å, |Δi|>4): 108; chains: 1; bounding box: 38×28×45 Å

Nearest PDB structures (foldseek):
  7t92-assembly1_C  TM=2.854E-01  e=1.129E+00  Thermothelomyces thermophilus ATCC 42464

Secondary structure (DSSP, 8-state):
-HHHHHHHHHHHHHHHHHHHHHHHHHTT-----HHHHHHHHHHHHHHHHHHHHHHTTT--HHHHHTTEEEE--GGGHHHHHHHHHHHHHHHHHTHHHHHHHHHHHSS-HHHHHHT-EEEE-